Protein AF-H9FJW1-F1 (afdb_monomer_lite)

Foldseek 3Di:
DPQDPPDDDDDDDDDDCPDDDFKDKDFDDQDDDPSKHQDQWDWDADPVVRDIWIWGDRAILACVDDPRHRMDMTGTDDD

Structure (mmCIF, N/CA/C/O backbone):
data_AF-H9FJW1-F1
#
_entry.id   AF-H9FJW1-F1
#
loop_
_atom_site.group_PDB
_atom_site.id
_atom_site.type_symbol
_atom_site.label_atom_id
_atom_site.label_alt_id
_atom_site.label_comp_id
_atom_site.label_asym_id
_atom_site.label_entity_id
_atom_site.label_seq_id
_atom_site.pdbx_PDB_ins_code
_atom_site.Cartn_x
_atom_site.Cartn_y
_atom_site.Cartn_z
_a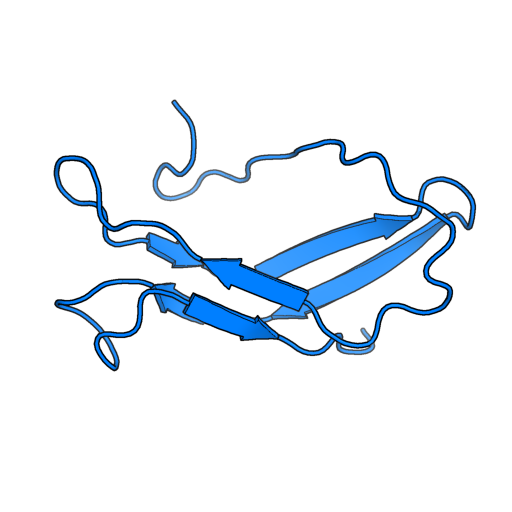tom_site.occupancy
_atom_site.B_iso_or_equiv
_atom_site.auth_seq_id
_atom_site.auth_comp_id
_atom_site.auth_asym_id
_atom_site.auth_atom_id
_atom_site.pdbx_PDB_model_num
ATOM 1 N N . ASN A 1 1 ? 12.896 13.854 -5.373 1.00 83.00 1 ASN A N 1
ATOM 2 C CA . ASN A 1 1 ? 12.218 13.049 -6.406 1.00 83.00 1 ASN A CA 1
ATOM 3 C C . ASN A 1 1 ? 11.312 12.060 -5.688 1.00 83.00 1 ASN A C 1
ATOM 5 O O . ASN A 1 1 ? 11.578 11.820 -4.519 1.00 83.00 1 ASN A O 1
ATOM 9 N N . LYS A 1 2 ? 10.235 11.583 -6.308 1.00 90.19 2 LYS A N 1
ATOM 10 C CA . LYS A 1 2 ? 9.294 10.637 -5.679 1.00 90.19 2 LYS A CA 1
ATOM 11 C C . LYS A 1 2 ? 9.598 9.212 -6.142 1.00 90.19 2 LYS A C 1
ATOM 13 O O . LYS A 1 2 ? 10.092 9.057 -7.254 1.00 90.19 2 LYS A O 1
ATOM 18 N N . PHE A 1 3 ? 9.267 8.215 -5.325 1.00 90.31 3 PHE A N 1
ATOM 19 C CA . PHE A 1 3 ? 9.418 6.782 -5.616 1.00 90.31 3 PHE A CA 1
ATOM 20 C C . PHE A 1 3 ? 10.873 6.321 -5.784 1.00 90.31 3 PHE A C 1
ATOM 22 O O . PHE A 1 3 ? 11.170 5.401 -6.543 1.00 90.31 3 PHE A O 1
ATOM 29 N N . GLU A 1 4 ? 11.793 6.966 -5.069 1.00 91.56 4 GLU A N 1
ATOM 30 C CA . GLU A 1 4 ? 13.212 6.611 -5.092 1.00 91.56 4 GLU A CA 1
ATOM 31 C C . GLU A 1 4 ? 13.524 5.450 -4.143 1.00 91.56 4 GLU A C 1
ATOM 33 O O . GLU A 1 4 ? 12.886 5.269 -3.103 1.00 91.56 4 GLU A O 1
ATOM 38 N N . GLN A 1 5 ? 14.563 4.682 -4.474 1.00 91.62 5 GLN A N 1
ATOM 39 C CA . GLN A 1 5 ? 15.017 3.574 -3.639 1.00 91.62 5 GLN A CA 1
ATOM 40 C C . GLN A 1 5 ? 15.343 4.047 -2.21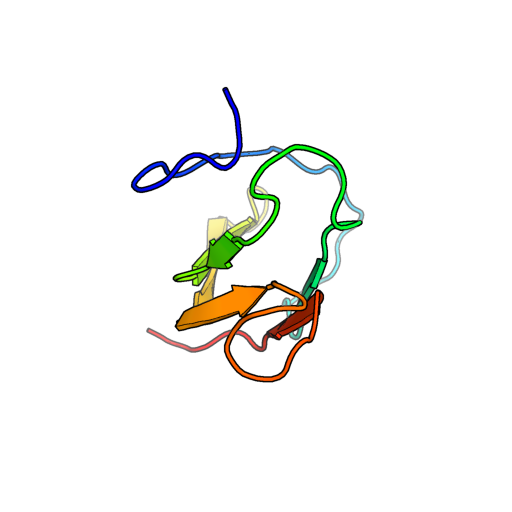3 1.00 91.62 5 GLN A C 1
ATOM 42 O O . GLN A 1 5 ? 16.070 5.021 -2.012 1.00 91.62 5 GLN A O 1
ATOM 47 N N . GLY A 1 6 ? 14.830 3.316 -1.220 1.00 93.81 6 GLY A N 1
ATOM 48 C CA . GLY A 1 6 ? 15.081 3.592 0.195 1.00 93.81 6 GLY A CA 1
ATOM 49 C C . GLY A 1 6 ? 14.350 4.820 0.742 1.00 93.81 6 GLY A C 1
ATOM 50 O O . GLY A 1 6 ? 14.665 5.250 1.850 1.00 93.81 6 GLY A O 1
ATOM 51 N N . GLN A 1 7 ? 13.402 5.390 -0.007 1.00 95.19 7 GLN A N 1
ATOM 52 C CA . GLN A 1 7 ? 12.582 6.509 0.451 1.00 95.19 7 GLN A CA 1
ATOM 53 C C . GLN A 1 7 ? 11.147 6.077 0.744 1.00 95.19 7 GLN A C 1
ATOM 55 O O . GLN A 1 7 ? 10.576 5.228 0.062 1.00 95.19 7 GLN A O 1
ATOM 60 N N . THR A 1 8 ? 10.564 6.734 1.744 1.00 96.06 8 THR A N 1
ATOM 61 C CA . THR A 1 8 ? 9.132 6.692 2.028 1.00 96.06 8 THR A CA 1
ATOM 62 C C . THR A 1 8 ? 8.520 8.002 1.568 1.00 96.06 8 THR A C 1
ATOM 64 O O . THR A 1 8 ? 8.956 9.078 1.980 1.00 96.06 8 THR A O 1
ATOM 67 N N . ASP A 1 9 ? 7.488 7.911 0.737 1.00 96.69 9 ASP A N 1
ATOM 68 C CA . ASP A 1 9 ? 6.733 9.065 0.272 1.00 96.69 9 ASP A CA 1
ATOM 69 C C . ASP A 1 9 ? 5.336 9.086 0.890 1.00 96.69 9 ASP A C 1
ATOM 71 O O . ASP A 1 9 ? 4.584 8.119 0.795 1.00 96.69 9 ASP A O 1
ATOM 75 N N . THR A 1 10 ? 4.979 10.220 1.491 1.00 96.56 10 THR A N 1
ATOM 76 C CA . THR A 1 10 ? 3.664 10.439 2.103 1.00 96.56 10 THR A CA 1
ATOM 77 C C . THR A 1 10 ? 2.802 11.332 1.220 1.00 96.56 10 THR A C 1
ATOM 79 O O . THR A 1 10 ? 3.269 12.343 0.686 1.00 96.56 10 THR A O 1
ATOM 82 N N . PHE A 1 11 ? 1.527 10.969 1.101 1.00 96.00 11 PHE A N 1
ATOM 83 C CA . PHE A 1 11 ? 0.520 11.696 0.335 1.00 96.00 11 PHE A CA 1
ATOM 84 C C . PHE A 1 11 ? -0.754 11.846 1.167 1.00 96.00 11 PHE A C 1
ATOM 86 O O . PHE A 1 11 ? -1.095 10.962 1.949 1.00 96.00 11 PHE A O 1
ATOM 93 N N . THR A 1 12 ? -1.481 12.945 0.966 1.00 95.81 12 THR A N 1
ATOM 94 C CA . THR A 1 12 ? -2.816 13.149 1.543 1.00 95.81 12 THR A CA 1
ATOM 95 C C . THR A 1 12 ? -3.853 12.991 0.442 1.00 95.81 12 THR A C 1
ATOM 97 O O . THR A 1 12 ? -3.783 13.678 -0.578 1.00 95.81 12 THR A O 1
ATOM 100 N N . ILE A 1 13 ? -4.810 12.088 0.646 1.00 94.69 13 ILE A N 1
ATOM 101 C CA . ILE A 1 13 ? -5.880 11.795 -0.308 1.00 94.69 13 ILE A CA 1
ATOM 102 C C . ILE A 1 13 ? -7.209 12.155 0.350 1.00 94.69 13 ILE A C 1
ATOM 104 O O . ILE A 1 13 ? -7.490 11.718 1.462 1.00 94.69 13 ILE A O 1
ATOM 108 N N . TYR A 1 14 ? -8.027 12.945 -0.343 1.00 93.81 14 TYR A N 1
ATOM 109 C CA . TYR A 1 14 ? -9.389 13.239 0.088 1.00 93.81 14 TYR A CA 1
ATOM 110 C C . TYR A 1 14 ? -10.336 12.188 -0.483 1.00 93.81 14 TYR A C 1
ATOM 112 O O . TYR A 1 14 ? -10.384 11.983 -1.697 1.00 93.81 14 TYR A O 1
ATOM 120 N N . ALA A 1 15 ? -11.093 11.539 0.393 1.00 90.25 15 ALA A N 1
ATOM 121 C CA . ALA A 1 15 ? -12.096 10.547 0.043 1.00 90.25 15 ALA A CA 1
ATOM 122 C C . ALA A 1 15 ? -13.381 10.796 0.843 1.00 90.25 15 ALA A C 1
ATOM 124 O O . ALA A 1 15 ? -13.384 11.537 1.827 1.00 90.25 15 ALA A O 1
ATOM 125 N N . ILE A 1 16 ? -14.477 10.181 0.399 1.00 93.44 16 ILE A N 1
ATOM 126 C CA . ILE A 1 16 ? -15.668 10.016 1.241 1.00 93.44 16 ILE A CA 1
ATOM 127 C C . ILE A 1 16 ? -15.356 9.044 2.386 1.00 93.44 16 ILE A C 1
ATOM 129 O O . ILE A 1 16 ? -14.342 8.351 2.341 1.00 93.44 16 ILE A O 1
ATOM 133 N N . ASP A 1 17 ? -16.236 8.958 3.381 1.00 91.56 17 ASP A N 1
ATOM 134 C CA . ASP A 1 17 ? -16.147 7.894 4.381 1.00 91.56 17 ASP A CA 1
ATOM 135 C C . ASP A 1 17 ? -16.284 6.523 3.695 1.00 91.56 17 ASP A C 1
ATOM 137 O O . ASP A 1 17 ? -17.310 6.213 3.083 1.00 91.56 17 ASP A O 1
ATOM 141 N N . LEU A 1 18 ? -15.207 5.738 3.746 1.00 92.38 18 LEU A N 1
ATOM 142 C CA . LEU A 1 18 ? -15.128 4.393 3.177 1.00 92.38 18 LEU A CA 1
ATOM 143 C C . LEU A 1 18 ? -15.420 3.309 4.226 1.00 92.38 18 LEU A C 1
ATOM 145 O O . LEU A 1 18 ? -15.467 2.128 3.875 1.00 92.38 18 LEU A O 1
ATOM 149 N N . GLY A 1 19 ? -15.610 3.688 5.493 1.00 93.44 19 GLY A N 1
ATOM 150 C CA . GLY A 1 19 ? -15.625 2.767 6.619 1.00 93.44 19 GLY A CA 1
ATOM 151 C C . GLY A 1 19 ? -14.287 2.041 6.786 1.00 93.44 19 GLY A C 1
ATOM 152 O O . GLY A 1 19 ? -13.220 2.567 6.467 1.00 93.44 19 GLY A O 1
ATOM 153 N N . ALA A 1 20 ? -14.344 0.804 7.283 1.00 93.94 20 ALA A N 1
ATOM 154 C CA . ALA A 1 20 ? -13.154 -0.021 7.446 1.00 93.94 20 ALA A CA 1
ATOM 155 C C . ALA A 1 20 ? -12.538 -0.378 6.084 1.00 93.94 20 ALA A C 1
ATOM 157 O O . ALA A 1 20 ? -13.186 -1.000 5.235 1.00 93.94 20 ALA A O 1
ATOM 158 N N . LEU A 1 21 ? -11.270 -0.012 5.880 1.00 94.81 21 LEU A N 1
ATOM 159 C CA . LEU A 1 21 ? -10.554 -0.352 4.656 1.00 94.81 21 LEU A CA 1
ATOM 160 C C . LEU A 1 21 ? -10.310 -1.860 4.606 1.00 94.81 21 LEU A C 1
ATOM 162 O O . LEU A 1 21 ? -9.803 -2.443 5.554 1.00 94.81 21 LEU A O 1
ATOM 166 N N . THR A 1 22 ? -10.658 -2.489 3.484 1.00 96.25 22 THR A N 1
ATOM 167 C CA . THR A 1 22 ? -10.535 -3.949 3.299 1.00 96.25 22 THR A CA 1
ATOM 168 C C . THR A 1 22 ? -9.583 -4.335 2.178 1.00 96.25 22 THR A C 1
ATOM 170 O O . THR A 1 22 ? -9.092 -5.460 2.148 1.00 96.25 22 THR A O 1
ATOM 173 N N . LYS A 1 23 ? -9.324 -3.426 1.235 1.00 96.75 23 LYS A N 1
ATOM 174 C CA . LYS A 1 23 ? -8.443 -3.668 0.096 1.00 96.75 23 LYS A CA 1
ATOM 175 C C . LYS A 1 23 ? -7.948 -2.357 -0.492 1.00 96.75 23 LYS A C 1
ATOM 177 O O . LYS A 1 23 ? -8.722 -1.411 -0.624 1.00 96.75 23 LYS A O 1
ATOM 182 N N . ILE A 1 24 ? -6.703 -2.349 -0.951 1.00 97.25 24 ILE A N 1
ATOM 183 C CA . ILE A 1 24 ? -6.169 -1.296 -1.816 1.00 97.25 24 ILE A CA 1
ATOM 184 C C . ILE A 1 24 ? -5.609 -1.886 -3.102 1.00 97.25 24 ILE A C 1
ATOM 186 O O . ILE A 1 24 ? -5.228 -3.055 -3.161 1.00 97.25 24 ILE A O 1
ATOM 190 N N . ARG A 1 25 ? -5.541 -1.053 -4.140 1.00 97.69 25 ARG A N 1
ATOM 191 C CA . ARG A 1 25 ? -4.843 -1.374 -5.381 1.00 97.69 25 ARG A CA 1
ATOM 192 C C . ARG A 1 25 ? -3.839 -0.279 -5.697 1.00 97.69 25 ARG A C 1
ATOM 194 O O . ARG A 1 25 ? -4.222 0.874 -5.868 1.00 97.69 25 ARG A O 1
ATOM 201 N N . ILE A 1 26 ? -2.576 -0.662 -5.830 1.00 97.50 26 ILE A N 1
ATOM 202 C CA . ILE A 1 26 ? -1.476 0.222 -6.221 1.00 97.50 26 ILE A CA 1
ATOM 203 C C . ILE A 1 26 ? -0.968 -0.177 -7.609 1.00 97.50 26 ILE A C 1
ATOM 205 O O . ILE A 1 26 ? -0.920 -1.364 -7.937 1.00 97.50 26 ILE A O 1
ATOM 209 N N . ARG A 1 27 ? -0.650 0.809 -8.456 1.00 97.06 27 ARG A N 1
ATOM 210 C CA . ARG A 1 27 ? -0.186 0.612 -9.838 1.00 97.06 27 ARG A CA 1
ATOM 211 C C . ARG A 1 27 ? 0.668 1.792 -10.305 1.00 97.06 27 ARG A C 1
ATOM 213 O O . ARG A 1 27 ? 0.359 2.927 -9.960 1.00 97.06 27 ARG A O 1
ATOM 220 N N . HIS A 1 28 ? 1.625 1.530 -11.195 1.00 96.06 28 HIS A N 1
ATOM 221 C CA . HIS A 1 28 ? 2.243 2.551 -12.051 1.00 96.06 28 HIS A CA 1
ATOM 222 C C . HIS A 1 28 ? 2.113 2.192 -13.544 1.00 96.06 28 HIS A C 1
ATOM 224 O O . HIS A 1 28 ? 1.630 1.120 -13.915 1.00 96.06 28 HIS A O 1
ATOM 230 N N . ASP A 1 29 ? 2.470 3.127 -14.420 1.00 95.75 29 ASP A N 1
ATOM 231 C CA . ASP A 1 29 ? 2.314 3.025 -15.877 1.00 95.75 29 ASP A CA 1
ATOM 232 C C . ASP A 1 29 ? 3.598 2.613 -16.618 1.00 95.75 29 ASP A C 1
ATOM 234 O O . ASP A 1 29 ? 3.606 2.588 -17.846 1.00 95.75 29 ASP A O 1
ATOM 238 N N . ASN A 1 30 ? 4.653 2.251 -15.879 1.00 94.75 30 ASN A N 1
ATOM 239 C CA . ASN A 1 30 ? 5.979 1.901 -16.400 1.00 94.75 30 ASN A CA 1
ATOM 240 C C . ASN A 1 30 ? 6.669 3.028 -17.195 1.00 94.75 30 ASN A C 1
ATOM 242 O O . ASN A 1 30 ? 7.544 2.761 -18.017 1.00 94.75 30 ASN A O 1
ATOM 246 N N . THR A 1 31 ? 6.278 4.287 -16.979 1.00 92.31 31 THR A N 1
ATOM 247 C CA . THR A 1 31 ? 6.939 5.435 -17.610 1.00 92.31 31 THR A CA 1
ATOM 248 C C . THR A 1 31 ? 8.267 5.775 -16.928 1.00 92.31 31 THR A C 1
ATOM 250 O O . THR A 1 31 ? 8.455 5.557 -15.733 1.00 92.31 31 THR A O 1
ATOM 253 N N . GLY A 1 32 ? 9.199 6.346 -17.697 1.00 88.19 32 GLY A N 1
ATOM 254 C CA . GLY A 1 32 ? 10.513 6.763 -17.203 1.00 88.19 32 GLY A CA 1
ATOM 255 C C . GLY A 1 32 ? 11.608 5.703 -17.349 1.00 88.19 32 GLY A C 1
ATOM 256 O O . GLY A 1 32 ? 11.372 4.564 -17.742 1.00 88.19 32 GLY A O 1
ATOM 257 N N . ASN A 1 33 ? 12.849 6.106 -17.074 1.00 86.25 33 ASN A N 1
ATOM 258 C CA . ASN A 1 33 ? 13.984 5.186 -17.074 1.00 86.25 33 ASN A CA 1
ATOM 259 C C . ASN A 1 33 ? 14.028 4.437 -15.736 1.00 86.25 33 ASN A C 1
ATOM 261 O O . ASN A 1 33 ? 13.934 5.078 -14.693 1.00 86.25 33 ASN A O 1
ATOM 265 N N . ARG A 1 34 ? 14.212 3.110 -15.766 1.00 88.56 34 ARG A N 1
ATOM 266 C CA . ARG A 1 34 ? 14.192 2.237 -14.574 1.00 88.56 34 ARG A CA 1
ATOM 267 C C . ARG A 1 34 ? 12.906 2.375 -13.750 1.00 88.56 34 ARG A C 1
ATOM 269 O O . ARG A 1 34 ? 12.949 2.560 -12.542 1.00 88.56 34 ARG A O 1
ATOM 276 N N . ALA A 1 35 ? 11.764 2.246 -14.418 1.00 92.56 35 ALA A N 1
ATOM 277 C CA . ALA A 1 35 ? 10.442 2.378 -13.806 1.00 92.56 35 ALA A CA 1
ATOM 278 C C . ALA A 1 35 ? 10.058 1.240 -12.835 1.00 92.56 35 ALA A C 1
ATOM 280 O O . ALA A 1 35 ? 8.966 1.276 -12.274 1.00 92.56 35 ALA A O 1
ATOM 281 N N . GLY A 1 36 ? 10.911 0.225 -12.661 1.00 94.62 36 GLY A N 1
ATOM 282 C CA . GLY A 1 36 ? 10.662 -0.872 -11.732 1.00 94.62 36 GLY A CA 1
ATOM 283 C C . GLY A 1 36 ? 10.708 -0.396 -10.284 1.00 94.62 36 GLY A C 1
ATOM 284 O O . GLY A 1 36 ? 11.663 0.261 -9.871 1.00 94.62 36 GLY A O 1
ATOM 285 N N . TRP A 1 37 ? 9.686 -0.747 -9.511 1.00 95.50 37 TRP A N 1
ATOM 286 C CA . TRP A 1 37 ? 9.536 -0.276 -8.141 1.00 95.50 37 TRP A CA 1
ATOM 287 C C . TRP A 1 37 ? 9.295 -1.441 -7.190 1.00 95.50 37 TRP A C 1
ATOM 289 O O . TRP A 1 37 ? 8.290 -2.142 -7.288 1.00 95.50 37 TRP A O 1
ATOM 299 N N . PHE A 1 38 ? 10.220 -1.655 -6.257 1.00 96.50 38 PHE A N 1
ATOM 300 C CA . PHE A 1 38 ? 9.994 -2.579 -5.154 1.00 96.50 38 PHE A CA 1
ATOM 301 C C . PHE A 1 38 ? 9.227 -1.863 -4.045 1.00 96.50 38 PHE A C 1
ATOM 303 O O . PHE A 1 38 ? 9.735 -0.909 -3.451 1.00 96.50 38 PHE A O 1
ATOM 310 N N . LEU A 1 39 ? 8.015 -2.337 -3.761 1.00 97.25 39 LEU A N 1
ATOM 311 C CA . LEU A 1 39 ? 7.175 -1.793 -2.703 1.00 97.25 39 LEU A CA 1
ATOM 312 C C . LEU A 1 39 ? 7.222 -2.716 -1.485 1.00 97.25 39 LEU A C 1
ATOM 314 O O . LEU A 1 39 ? 6.782 -3.861 -1.564 1.00 97.25 39 LEU A O 1
ATOM 318 N N . ASP A 1 40 ? 7.716 -2.197 -0.359 1.00 97.44 40 ASP A N 1
ATOM 319 C CA . ASP A 1 40 ? 7.723 -2.906 0.925 1.00 97.44 40 ASP A CA 1
ATOM 320 C C . ASP A 1 40 ? 6.305 -2.996 1.511 1.00 97.44 40 ASP A C 1
ATOM 322 O O . ASP A 1 40 ? 5.740 -4.085 1.629 1.00 97.44 40 ASP A O 1
ATOM 326 N N . ARG A 1 41 ? 5.682 -1.846 1.791 1.00 96.81 41 ARG A N 1
ATOM 327 C CA . ARG A 1 41 ? 4.319 -1.749 2.330 1.00 96.81 41 ARG A CA 1
ATOM 328 C C . ARG A 1 41 ? 3.678 -0.391 2.048 1.00 96.81 41 ARG A C 1
ATOM 330 O O . ARG A 1 41 ? 4.362 0.551 1.650 1.00 96.81 41 ARG A O 1
ATOM 337 N N . ILE A 1 42 ? 2.373 -0.300 2.289 1.00 97.75 42 ILE A N 1
ATOM 338 C CA . ILE A 1 42 ? 1.615 0.954 2.331 1.00 97.75 42 ILE A CA 1
ATOM 339 C C . ILE A 1 42 ? 0.939 1.063 3.697 1.00 97.75 42 ILE A C 1
ATOM 341 O O . ILE A 1 42 ? 0.220 0.151 4.098 1.00 97.75 42 ILE A O 1
ATOM 345 N N . ASP A 1 43 ? 1.114 2.210 4.347 1.00 97.19 43 ASP A N 1
ATOM 346 C CA . ASP A 1 43 ? 0.466 2.540 5.615 1.00 97.19 43 ASP A CA 1
ATOM 347 C C . ASP A 1 43 ? -0.565 3.647 5.331 1.00 97.19 43 ASP A C 1
ATOM 349 O O . ASP A 1 43 ? -0.234 4.663 4.710 1.00 97.19 43 ASP A O 1
ATOM 353 N N . ILE A 1 44 ? -1.827 3.445 5.724 1.00 96.69 44 ILE A N 1
ATOM 354 C CA . ILE A 1 44 ? -2.909 4.426 5.529 1.00 96.69 44 ILE A CA 1
ATOM 355 C C . ILE A 1 44 ? -3.488 4.807 6.880 1.00 96.69 44 ILE A C 1
ATOM 357 O O . ILE A 1 44 ? -4.082 3.969 7.550 1.00 96.69 44 ILE A O 1
ATOM 361 N N . THR A 1 45 ? -3.387 6.085 7.235 1.00 95.94 45 THR A N 1
ATOM 362 C CA . THR A 1 45 ? -4.035 6.643 8.424 1.00 95.94 45 THR A CA 1
ATOM 363 C C . THR A 1 45 ? -5.321 7.363 8.031 1.00 95.94 45 THR A C 1
ATOM 365 O O . THR A 1 45 ? -5.297 8.339 7.278 1.00 95.94 45 THR A O 1
ATOM 368 N N . ASP A 1 46 ? -6.447 6.890 8.557 1.00 94.69 46 ASP A N 1
ATOM 369 C CA . ASP A 1 46 ? -7.706 7.623 8.551 1.00 94.69 46 ASP A CA 1
ATOM 370 C C . ASP A 1 46 ? -7.647 8.723 9.616 1.00 94.69 46 ASP A C 1
ATOM 372 O O . ASP A 1 46 ? -7.736 8.465 10.815 1.00 94.69 46 ASP A O 1
ATOM 376 N N . MET A 1 47 ? -7.496 9.965 9.160 1.00 92.25 47 MET A N 1
ATOM 377 C CA . MET A 1 47 ? -7.342 11.136 10.025 1.00 92.25 47 MET A CA 1
ATOM 378 C C . MET A 1 47 ? -8.607 11.486 10.823 1.00 92.25 47 MET A C 1
ATOM 380 O O . MET A 1 47 ? -8.507 12.239 11.786 1.00 92.25 47 MET A O 1
ATOM 384 N N . ASN A 1 48 ? -9.786 10.989 10.428 1.00 91.25 48 ASN A N 1
ATOM 385 C CA . ASN A 1 48 ? -11.036 11.263 11.144 1.00 91.25 48 ASN A CA 1
ATOM 386 C C . ASN A 1 48 ? -11.241 10.294 12.309 1.00 91.25 48 ASN A C 1
ATOM 388 O O . ASN A 1 48 ? -11.745 10.689 13.357 1.00 91.25 48 ASN A O 1
ATOM 392 N N . ASN A 1 49 ? -10.869 9.029 12.102 1.00 90.31 49 ASN A N 1
ATOM 393 C CA . ASN A 1 49 ? -11.050 7.956 13.078 1.00 90.31 49 ASN A CA 1
ATOM 394 C C . ASN A 1 49 ? -9.770 7.638 13.869 1.00 90.31 49 ASN A C 1
ATOM 396 O O . ASN A 1 49 ? -9.820 6.836 14.795 1.00 90.31 49 ASN A O 1
ATOM 400 N N . GLU A 1 50 ? -8.637 8.247 13.501 1.00 92.25 50 GLU A N 1
ATOM 401 C CA . GLU A 1 50 ? -7.303 7.999 14.070 1.00 92.25 50 GLU A CA 1
ATOM 402 C C . GLU A 1 50 ? -6.866 6.522 13.976 1.00 92.25 50 GLU A C 1
ATOM 404 O O . GLU A 1 50 ? -6.121 6.015 14.813 1.00 92.25 50 GLU A O 1
ATOM 409 N N . ILE A 1 51 ? -7.320 5.821 12.931 1.00 93.00 51 ILE A N 1
ATOM 410 C CA . ILE A 1 51 ? -6.999 4.409 12.676 1.00 93.00 51 ILE A CA 1
ATOM 411 C C . ILE A 1 51 ? -5.937 4.320 11.585 1.00 93.00 51 ILE A C 1
ATOM 413 O O . ILE A 1 51 ? -6.085 4.926 10.524 1.00 93.00 51 ILE A O 1
ATOM 417 N N . THR A 1 52 ? -4.903 3.509 11.813 1.00 95.75 52 THR A N 1
ATOM 418 C CA . THR A 1 52 ? -3.893 3.181 10.800 1.00 95.75 52 THR A CA 1
ATOM 419 C C . THR A 1 52 ? -4.066 1.743 10.322 1.00 95.75 52 THR A C 1
ATOM 421 O O . THR A 1 52 ? -4.177 0.825 11.127 1.00 95.75 52 THR A O 1
ATOM 424 N N . TYR A 1 53 ? -4.082 1.563 9.004 1.00 96.56 53 TYR A N 1
ATOM 425 C CA . TYR A 1 53 ? -4.158 0.277 8.319 1.00 96.56 53 TYR A CA 1
ATOM 426 C C . TYR A 1 53 ? -2.821 -0.030 7.644 1.00 96.56 53 TYR A C 1
ATOM 428 O O . TYR A 1 53 ? -2.264 0.835 6.960 1.00 96.56 53 TYR A O 1
ATOM 436 N N . TYR A 1 54 ? -2.352 -1.272 7.771 1.00 97.25 54 TYR A N 1
ATOM 437 C CA . TYR A 1 54 ? -1.073 -1.722 7.222 1.00 97.25 54 TYR A CA 1
ATOM 438 C C . TYR A 1 54 ? -1.280 -2.707 6.079 1.00 97.25 54 TYR A C 1
ATOM 440 O O . TYR A 1 54 ? -1.921 -3.741 6.248 1.00 97.25 54 TYR A O 1
ATOM 448 N N . PHE A 1 55 ? -0.711 -2.404 4.914 1.00 97.88 55 PHE A N 1
ATOM 449 C CA . PHE A 1 55 ? -0.834 -3.210 3.701 1.00 97.88 55 PHE A CA 1
ATOM 450 C C . PHE A 1 55 ? 0.551 -3.705 3.253 1.00 97.88 55 PHE A C 1
ATOM 452 O O . PHE A 1 55 ? 1.241 -3.002 2.502 1.00 97.88 55 PHE A O 1
ATOM 459 N N . PRO A 1 56 ? 0.995 -4.897 3.695 1.00 97.56 56 PRO A N 1
ATOM 460 C CA . PRO A 1 56 ? 2.278 -5.457 3.282 1.00 97.56 56 PRO A CA 1
ATOM 461 C C . PRO A 1 56 ? 2.252 -5.827 1.796 1.00 97.56 56 PRO A C 1
ATOM 463 O O . PRO A 1 56 ? 1.264 -6.363 1.297 1.00 97.56 56 PRO A O 1
ATOM 466 N N .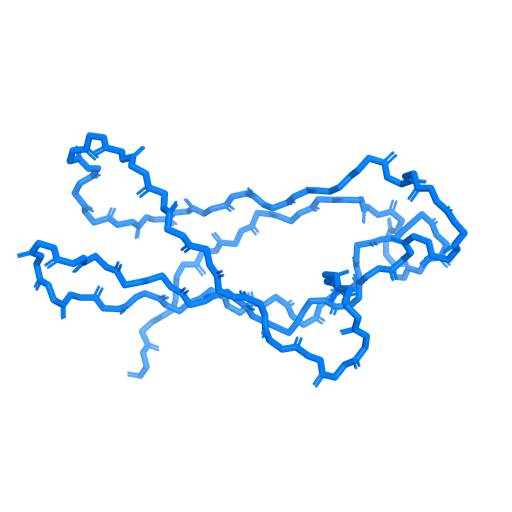 CYS A 1 57 ? 3.350 -5.559 1.089 1.00 96.44 57 CYS A N 1
ATOM 467 C CA . CYS A 1 57 ? 3.501 -5.876 -0.330 1.00 96.44 57 CYS A CA 1
ATOM 468 C C . CYS A 1 57 ? 4.733 -6.752 -0.582 1.00 96.44 57 CYS A C 1
ATOM 470 O O . CYS A 1 57 ? 4.572 -7.860 -1.080 1.00 96.44 57 CYS A O 1
ATOM 472 N N . GLN A 1 58 ? 5.933 -6.273 -0.229 1.00 96.31 58 GLN A N 1
ATOM 473 C CA . GLN A 1 58 ? 7.244 -6.925 -0.408 1.00 96.31 58 GLN A CA 1
ATOM 474 C C . GLN A 1 58 ? 7.457 -7.547 -1.798 1.00 96.31 58 GLN A C 1
ATOM 476 O O . GLN A 1 58 ? 8.007 -8.641 -1.939 1.00 96.31 58 GLN A O 1
ATOM 481 N N . ARG A 1 59 ? 6.998 -6.857 -2.844 1.00 97.06 59 ARG A N 1
ATOM 482 C CA . ARG A 1 59 ? 7.032 -7.356 -4.224 1.00 97.06 59 ARG A CA 1
ATOM 483 C C . ARG A 1 59 ? 7.377 -6.259 -5.211 1.00 97.06 59 ARG A C 1
ATOM 485 O O . ARG A 1 59 ? 7.118 -5.077 -4.972 1.00 97.06 59 ARG A O 1
ATOM 492 N N . TRP A 1 60 ? 7.927 -6.675 -6.348 1.00 97.25 60 TRP A N 1
ATOM 493 C CA . TRP A 1 60 ? 8.217 -5.772 -7.454 1.00 97.25 60 TRP A CA 1
ATOM 494 C C . TRP A 1 60 ? 6.938 -5.395 -8.193 1.00 97.25 60 TRP A C 1
ATOM 496 O O . TRP A 1 60 ? 6.078 -6.239 -8.427 1.00 97.25 60 TRP A O 1
ATOM 506 N N . LEU A 1 61 ? 6.819 -4.129 -8.571 1.00 97.06 61 LEU A N 1
ATOM 507 C CA . LEU A 1 61 ? 5.933 -3.652 -9.619 1.00 97.06 61 LEU A CA 1
ATOM 508 C C . LEU A 1 61 ? 6.843 -3.291 -10.794 1.00 97.06 61 LEU A C 1
ATOM 510 O O . LEU A 1 61 ? 7.454 -2.224 -10.810 1.00 97.06 61 LEU A O 1
ATOM 514 N N . ALA A 1 62 ? 7.054 -4.237 -11.704 1.00 96.62 62 ALA A N 1
ATOM 515 C CA . ALA A 1 62 ? 7.988 -4.086 -12.816 1.00 96.62 62 ALA A CA 1
ATOM 516 C C . ALA A 1 62 ? 7.714 -5.156 -13.875 1.00 96.62 62 ALA A C 1
ATOM 518 O O . ALA A 1 62 ? 7.427 -6.296 -13.531 1.00 96.62 62 ALA A O 1
ATOM 519 N N . VAL A 1 63 ? 7.835 -4.804 -15.158 1.00 94.75 63 VAL A N 1
ATOM 520 C CA . VAL A 1 63 ? 7.658 -5.773 -16.258 1.00 94.75 63 VAL A CA 1
ATOM 521 C C . VAL A 1 63 ? 8.817 -6.768 -16.383 1.00 94.75 63 VAL A C 1
ATOM 523 O O . VAL A 1 63 ? 8.613 -7.858 -16.903 1.00 94.75 63 VAL A O 1
ATOM 526 N N . GLU A 1 64 ? 10.004 -6.411 -15.884 1.00 93.06 64 GLU A N 1
ATOM 527 C CA . GLU A 1 64 ? 11.231 -7.219 -15.998 1.00 93.06 64 GLU A CA 1
ATOM 528 C C . GLU A 1 64 ? 11.584 -7.998 -14.714 1.00 93.06 64 GLU A C 1
ATOM 530 O O . GLU A 1 64 ? 12.580 -8.715 -14.698 1.00 93.06 64 GLU A O 1
ATOM 535 N N . GLU A 1 65 ? 10.810 -7.858 -13.630 1.00 95.38 65 GLU A N 1
ATOM 536 C CA . GLU A 1 65 ? 11.105 -8.470 -12.321 1.00 95.38 65 GLU A CA 1
ATOM 537 C C . GLU A 1 65 ? 9.889 -9.227 -11.763 1.00 95.38 65 GLU A C 1
ATOM 539 O O . GLU A 1 65 ? 8.742 -8.951 -12.123 1.00 95.38 65 GLU A O 1
ATOM 544 N N . ASP A 1 66 ? 10.140 -10.144 -10.822 1.00 93.06 66 ASP A N 1
ATOM 545 C CA . ASP A 1 66 ? 9.123 -10.939 -10.110 1.00 93.06 66 ASP A CA 1
ATOM 546 C C . ASP A 1 66 ? 8.151 -11.652 -11.074 1.00 93.06 66 ASP A C 1
ATOM 548 O O . ASP A 1 66 ? 8.543 -12.600 -11.753 1.00 93.06 66 ASP A O 1
ATOM 552 N N . ASP A 1 67 ? 6.895 -11.207 -11.161 1.00 95.44 67 ASP A N 1
ATOM 553 C CA . ASP A 1 67 ? 5.861 -11.795 -12.021 1.00 95.44 67 ASP A CA 1
ATOM 554 C C . ASP A 1 67 ? 5.476 -10.905 -13.215 1.00 95.44 67 ASP A C 1
ATOM 556 O O . ASP A 1 67 ? 4.456 -11.148 -13.866 1.00 95.44 67 ASP A O 1
ATOM 560 N N . GLY A 1 68 ? 6.256 -9.855 -13.490 1.00 95.06 68 GLY A N 1
ATOM 561 C CA . GLY A 1 68 ? 6.020 -8.934 -14.601 1.00 95.06 68 GLY A CA 1
ATOM 562 C C . GLY A 1 68 ? 4.818 -7.997 -14.414 1.00 95.06 68 GLY A C 1
ATOM 563 O O . GLY A 1 68 ? 4.451 -7.270 -15.342 1.00 95.06 68 GLY A O 1
ATOM 564 N N . GLN A 1 69 ? 4.150 -8.009 -13.254 1.00 97.31 69 GLN A N 1
ATOM 565 C CA . GLN A 1 69 ? 2.978 -7.168 -13.024 1.00 97.31 69 GLN A CA 1
ATOM 566 C C . GLN A 1 69 ? 3.358 -5.771 -12.532 1.00 97.31 69 GLN A C 1
ATOM 568 O O . GLN A 1 69 ? 4.214 -5.588 -11.675 1.00 97.31 69 GLN A O 1
ATOM 573 N N . LEU A 1 70 ? 2.613 -4.774 -13.010 1.00 96.94 70 LEU A N 1
ATOM 574 C CA . LEU A 1 70 ? 2.755 -3.366 -12.619 1.00 96.94 70 LEU A CA 1
ATOM 575 C C . LEU A 1 70 ? 1.752 -2.927 -11.545 1.00 96.94 70 LEU A C 1
ATOM 577 O O . LEU A 1 70 ? 1.620 -1.735 -11.269 1.00 96.94 70 LEU A O 1
ATOM 581 N N . SER A 1 71 ? 0.966 -3.861 -11.003 1.00 97.56 71 SER A N 1
ATOM 582 C CA . SER A 1 71 ? -0.050 -3.562 -9.997 1.00 97.56 71 SER A CA 1
ATOM 583 C C . SER A 1 71 ? -0.171 -4.648 -8.944 1.00 97.56 71 SER A C 1
ATOM 585 O O . SER A 1 71 ? -0.004 -5.828 -9.253 1.00 97.56 71 SER A O 1
ATOM 587 N N . ARG A 1 72 ? -0.539 -4.247 -7.727 1.00 97.56 72 ARG A N 1
ATOM 588 C CA . ARG A 1 72 ? -0.792 -5.144 -6.597 1.00 97.56 72 ARG A CA 1
ATOM 589 C C . ARG A 1 72 ? -2.124 -4.808 -5.951 1.00 97.56 72 ARG A C 1
ATOM 591 O O . ARG A 1 72 ? -2.435 -3.635 -5.749 1.00 97.56 72 ARG A O 1
ATOM 598 N N . GLU A 1 73 ? -2.897 -5.844 -5.651 1.00 97.94 73 GLU A N 1
ATOM 599 C CA . 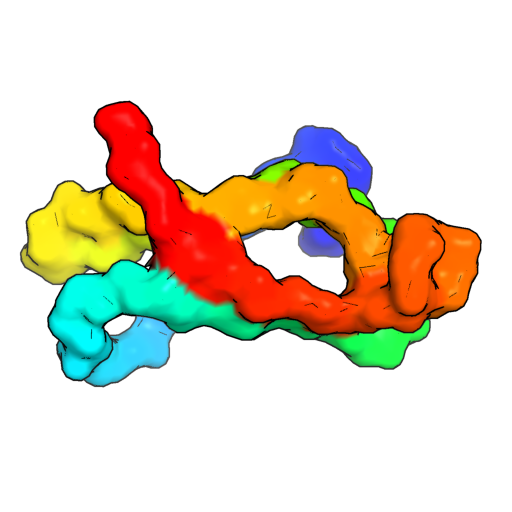GLU A 1 73 ? -4.026 -5.751 -4.731 1.00 97.94 73 GLU A CA 1
ATOM 600 C C . GLU A 1 73 ? -3.554 -6.229 -3.362 1.00 97.94 73 GLU A C 1
ATOM 602 O O . GLU A 1 73 ? -3.020 -7.332 -3.254 1.00 97.94 73 GLU A O 1
ATOM 607 N N . LEU A 1 74 ? -3.717 -5.388 -2.346 1.00 98.00 74 LEU A N 1
ATOM 608 C CA . LEU A 1 74 ? -3.229 -5.640 -0.995 1.00 98.00 74 LEU A CA 1
ATOM 609 C C . LEU A 1 74 ? -4.405 -5.612 -0.026 1.00 98.00 74 LEU A C 1
ATOM 611 O O . LEU A 1 74 ? -5.304 -4.776 -0.154 1.00 98.00 74 LEU A O 1
ATOM 615 N N . LEU A 1 75 ? -4.379 -6.522 0.937 1.00 97.44 75 LEU A N 1
ATOM 616 C CA . LEU A 1 75 ? -5.334 -6.586 2.037 1.00 97.44 75 LEU A CA 1
ATOM 617 C C . LEU A 1 75 ? -4.647 -6.062 3.301 1.00 97.44 75 LEU A C 1
ATOM 619 O O . LEU A 1 75 ? -3.430 -6.236 3.426 1.00 97.44 75 LEU A O 1
ATOM 623 N N . PRO A 1 76 ? -5.386 -5.403 4.204 1.00 96.75 76 PRO A N 1
ATOM 624 C CA . PRO A 1 76 ? -4.813 -4.957 5.455 1.00 96.75 76 PRO A CA 1
ATOM 625 C C . PRO A 1 76 ? -4.501 -6.173 6.330 1.00 96.75 76 PRO A C 1
ATOM 627 O O . PRO A 1 76 ? -5.177 -7.203 6.243 1.00 96.75 76 PRO A O 1
ATOM 630 N N . VAL A 1 77 ? -3.494 -6.040 7.179 1.00 95.19 77 VAL A N 1
ATOM 631 C CA . VAL A 1 77 ? -3.201 -6.999 8.245 1.00 95.19 77 VAL A CA 1
ATOM 632 C C . VAL A 1 77 ? -3.343 -6.312 9.595 1.00 95.19 77 VAL A C 1
ATOM 634 O O . VAL A 1 77 ? -3.054 -5.119 9.716 1.00 95.19 77 VAL A O 1
ATOM 637 N N . ASP A 1 78 ? -3.799 -7.070 10.588 1.00 84.19 78 ASP A N 1
ATOM 638 C CA . ASP A 1 78 ? -3.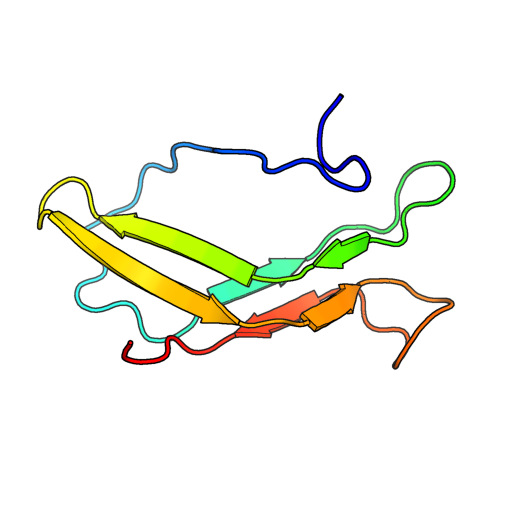720 -6.654 11.986 1.00 84.19 78 ASP A CA 1
ATOM 639 C C . ASP A 1 78 ? -2.243 -6.725 12.425 1.00 84.19 78 ASP A C 1
ATOM 641 O O . ASP A 1 78 ? -1.544 -7.675 12.055 1.00 84.19 78 ASP A O 1
ATOM 645 N N . GLU A 1 79 ? -1.7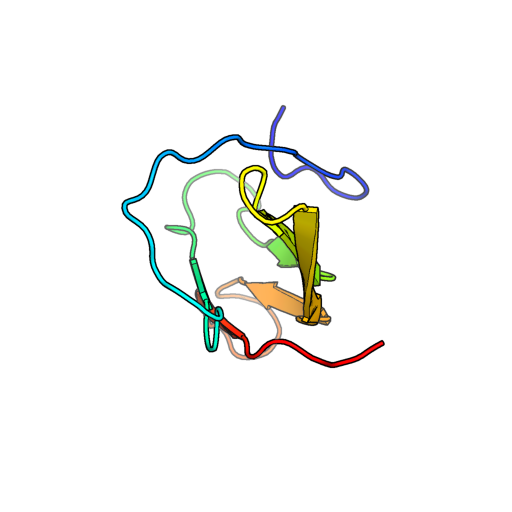63 -5.720 13.167 1.00 58.47 79 GLU A N 1
ATOM 646 C CA . GLU A 1 79 ? -0.447 -5.770 13.836 1.00 58.47 79 GLU A CA 1
ATOM 647 C C . GLU A 1 79 ? -0.460 -6.682 15.070 1.00 58.47 79 GLU A C 1
ATOM 649 O O . GLU A 1 79 ? -1.443 -6.633 15.850 1.00 58.47 79 GLU A O 1
#

InterPro domains:
  IPR001024 PLAT/LH2 domain [PF01477] (1-67)
  IPR001024 PLAT/LH2 domain [PS50095] (1-75)
  IPR036392 PLAT/LH2 domain superfamily [SSF49723] (1-69)
  IPR052970 Inner ear hair cell lipoxygenase homology domain-containing protein [PTHR45901] (1-72)

Sequence (79 aa):
NKFEQGQTDTFTIYAIDLGALTKIRIRHDNTGNRAGWFLDRIDITDMNNEITYYFPCQRWLAVEEDDGQLSRELLPVDE

Radius of gyration: 13.7 Å; chains: 1; bounding box: 31×25×32 Å

pLDDT: mean 94.19, std 5.11, range [58.47, 98.0]

Secondary structure (DSSP, 8-state):
--S-TT-------------S---EEEE----STT--EEEEEEEEEETTTTEEEEEEEEEEE-SSSTTS-SEEEE--B--

Organism: Macaca mulatta (NCBI:txid9544)